Protein AF-A0A0M3JDK2-F1 (afdb_monomer_lite)

Structure (mmCIF, N/CA/C/O backbone):
data_AF-A0A0M3JDK2-F1
#
_entry.id   AF-A0A0M3JDK2-F1
#
loop_
_atom_site.group_PDB
_atom_site.id
_atom_site.type_symbol
_atom_site.label_atom_id
_atom_site.label_alt_id
_atom_site.label_comp_id
_atom_site.label_asym_id
_atom_site.label_entity_id
_atom_site.label_seq_id
_atom_site.pdbx_PDB_ins_code
_atom_site.Cartn_x
_atom_site.Cartn_y
_atom_site.Cartn_z
_atom_site.occupancy
_atom_site.B_iso_or_equiv
_atom_site.auth_seq_id
_atom_site.auth_comp_id
_atom_site.auth_asym_id
_atom_site.auth_atom_id
_atom_site.pdbx_PDB_model_num
ATOM 1 N N . MET A 1 1 ? -8.782 1.927 -25.951 1.00 62.31 1 MET A N 1
ATOM 2 C CA . MET A 1 1 ? -8.196 1.892 -24.592 1.00 62.31 1 MET A CA 1
ATOM 3 C C . MET A 1 1 ? -7.075 0.856 -24.469 1.00 62.31 1 MET A C 1
ATOM 5 O O . MET A 1 1 ? -5.976 1.186 -24.881 1.00 62.31 1 MET A O 1
ATOM 9 N N . GLY A 1 2 ? -7.287 -0.390 -24.010 1.00 81.94 2 GLY A N 1
ATOM 10 C CA . GLY A 1 2 ? -6.164 -1.322 -23.738 1.00 81.94 2 GLY A CA 1
ATOM 11 C C . GLY A 1 2 ? -5.292 -1.683 -24.954 1.00 81.94 2 GLY A C 1
ATOM 12 O O . GLY A 1 2 ? -4.069 -1.648 -24.882 1.00 81.94 2 GLY A O 1
ATOM 13 N N . ARG A 1 3 ? -5.914 -1.943 -26.111 1.00 84.06 3 ARG A N 1
ATOM 14 C CA . ARG A 1 3 ? -5.200 -2.282 -27.357 1.00 84.06 3 ARG A CA 1
ATOM 15 C C . ARG A 1 3 ? -4.330 -1.137 -27.889 1.00 84.06 3 ARG A C 1
ATOM 17 O O . ARG A 1 3 ? -3.240 -1.385 -28.388 1.00 84.06 3 ARG A O 1
ATOM 24 N N . GLU A 1 4 ? -4.791 0.106 -27.767 1.00 86.00 4 GLU A N 1
ATOM 25 C CA . GLU A 1 4 ? -4.030 1.290 -28.198 1.00 86.00 4 GLU A CA 1
ATOM 26 C C . GLU A 1 4 ? -2.802 1.515 -27.318 1.00 86.00 4 GLU A C 1
ATOM 28 O O . GLU A 1 4 ? -1.743 1.877 -27.819 1.00 86.00 4 GLU A O 1
ATOM 33 N N . TRP A 1 5 ? -2.909 1.237 -26.018 1.00 85.25 5 TRP A N 1
ATOM 34 C CA . TRP A 1 5 ? -1.771 1.322 -25.106 1.00 85.25 5 TRP A CA 1
ATOM 35 C C . TRP A 1 5 ? -0.696 0.292 -25.458 1.00 85.25 5 TRP A C 1
ATOM 37 O O . TRP A 1 5 ? 0.484 0.628 -25.449 1.00 85.25 5 TRP A O 1
ATOM 47 N N . CYS A 1 6 ? -1.099 -0.925 -25.841 1.00 84.88 6 CYS A N 1
ATOM 48 C CA . CYS A 1 6 ? -0.169 -1.947 -26.322 1.00 84.88 6 CYS A CA 1
ATOM 49 C C . CYS A 1 6 ? 0.518 -1.541 -27.632 1.00 84.88 6 CYS A C 1
ATOM 51 O O . CYS A 1 6 ? 1.719 -1.729 -27.762 1.00 84.88 6 CYS A O 1
ATOM 53 N N . ILE A 1 7 ? -0.216 -0.966 -28.591 1.00 90.75 7 ILE A N 1
ATOM 54 C CA . ILE A 1 7 ? 0.350 -0.534 -29.883 1.00 90.75 7 ILE A CA 1
ATOM 55 C C . ILE A 1 7 ? 1.351 0.620 -29.703 1.00 90.75 7 ILE A C 1
ATOM 57 O O . ILE A 1 7 ? 2.279 0.770 -30.495 1.00 90.75 7 ILE A O 1
ATOM 61 N N . HIS A 1 8 ? 1.182 1.434 -28.661 1.00 87.69 8 HIS A N 1
ATOM 62 C CA . HIS A 1 8 ? 2.013 2.607 -28.403 1.00 87.69 8 HIS A CA 1
ATOM 63 C C . HIS A 1 8 ? 2.973 2.449 -27.211 1.00 87.69 8 HIS A C 1
ATOM 65 O O . HIS A 1 8 ? 3.501 3.458 -26.740 1.00 87.69 8 HIS A O 1
ATOM 71 N N . SER A 1 9 ? 3.244 1.223 -26.742 1.00 85.50 9 SER A N 1
ATOM 72 C CA . SER A 1 9 ? 4.138 0.951 -25.598 1.00 85.50 9 SER A CA 1
ATOM 73 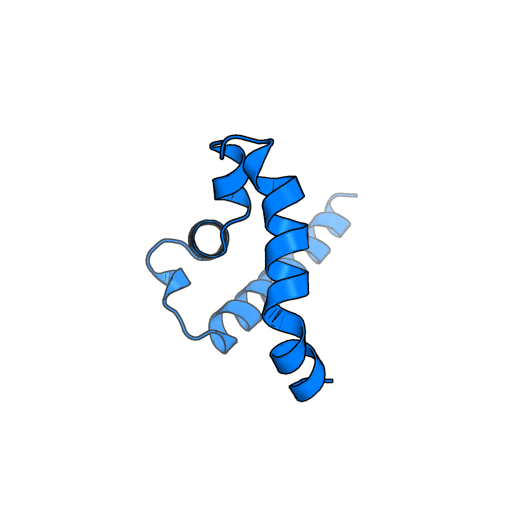C C . SER A 1 9 ? 5.491 1.656 -25.722 1.00 85.50 9 SER A C 1
ATOM 75 O O . SER A 1 9 ? 5.957 2.303 -24.782 1.00 85.50 9 SER A O 1
ATOM 77 N N . ASP A 1 10 ? 6.073 1.621 -26.919 1.00 86.19 10 ASP A N 1
ATOM 78 C CA . ASP A 1 10 ? 7.399 2.173 -27.204 1.00 86.19 10 ASP A CA 1
ATOM 79 C C . ASP A 1 10 ? 7.434 3.698 -27.067 1.00 86.19 10 ASP A C 1
ATOM 81 O O . ASP A 1 10 ? 8.449 4.281 -26.679 1.00 86.19 10 ASP A O 1
ATOM 85 N N . ARG A 1 11 ? 6.312 4.369 -27.359 1.00 85.38 11 ARG A N 1
ATOM 86 C CA . ARG A 1 11 ? 6.186 5.820 -27.189 1.00 85.38 11 ARG A CA 1
ATOM 87 C C . ARG A 1 11 ? 6.253 6.192 -25.711 1.00 85.38 11 ARG A C 1
ATOM 89 O O . ARG A 1 11 ? 6.924 7.165 -25.371 1.00 85.38 11 ARG A O 1
ATOM 96 N N . PHE A 1 12 ? 5.585 5.426 -24.849 1.00 82.00 12 PHE A N 1
ATOM 97 C CA . PHE A 1 12 ? 5.622 5.651 -23.405 1.00 82.00 12 PHE A CA 1
ATOM 98 C C . PHE A 1 12 ? 7.025 5.410 -22.849 1.00 82.00 12 PHE A C 1
ATOM 100 O O . PHE A 1 12 ? 7.535 6.261 -22.128 1.00 82.00 12 PHE A O 1
ATOM 107 N N . GLN A 1 13 ? 7.689 4.330 -23.273 1.00 80.56 13 GLN A N 1
ATOM 108 C CA . GLN A 1 13 ? 9.054 4.019 -22.844 1.00 80.56 13 GLN A CA 1
ATOM 109 C C . GLN A 1 13 ? 10.064 5.105 -23.246 1.00 80.56 13 GLN A C 1
ATOM 111 O O . GLN A 1 13 ? 10.925 5.474 -22.449 1.00 80.56 13 GLN A O 1
ATOM 116 N N . ARG A 1 14 ? 9.973 5.651 -24.467 1.00 77.94 14 ARG A N 1
ATOM 117 C CA . ARG A 1 14 ? 10.864 6.740 -24.908 1.00 77.94 14 ARG A CA 1
ATOM 118 C C . ARG A 1 14 ? 10.625 8.032 -24.132 1.00 77.94 14 ARG A C 1
ATOM 120 O O . ARG A 1 14 ? 11.588 8.703 -23.776 1.00 77.94 14 ARG A O 1
ATOM 127 N N . ALA A 1 15 ? 9.367 8.369 -23.850 1.00 72.94 15 ALA A N 1
ATOM 128 C CA . ALA A 1 15 ? 9.032 9.555 -23.066 1.00 72.94 15 ALA A CA 1
ATOM 129 C C . ALA A 1 15 ? 9.579 9.464 -21.630 1.00 72.94 15 ALA A C 1
ATOM 131 O O . ALA A 1 15 ? 10.149 10.432 -21.131 1.00 72.94 15 ALA A O 1
ATOM 132 N N . THR A 1 16 ? 9.477 8.294 -20.992 1.00 68.62 16 THR A N 1
ATOM 133 C CA . THR A 1 16 ? 10.010 8.078 -19.639 1.00 68.62 16 THR A CA 1
ATOM 134 C C . THR A 1 16 ? 11.530 7.981 -19.618 1.00 68.62 16 THR A C 1
ATOM 136 O O . THR A 1 16 ? 12.145 8.508 -18.699 1.00 68.62 16 THR A O 1
ATOM 139 N N . ALA A 1 17 ? 12.160 7.382 -20.636 1.00 63.72 17 ALA 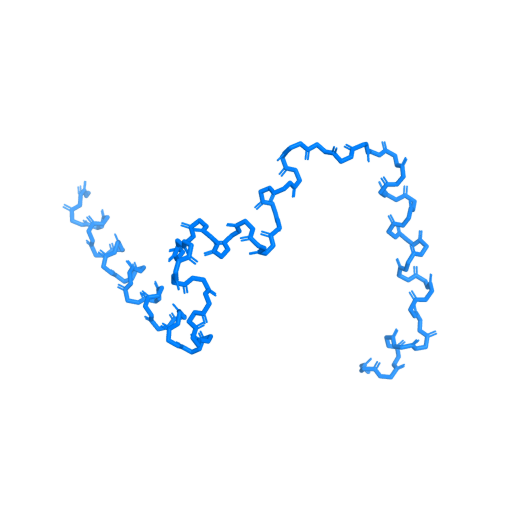A N 1
ATOM 140 C CA . ALA A 1 17 ? 13.618 7.284 -20.722 1.00 63.72 17 ALA A CA 1
ATOM 141 C C . ALA A 1 17 ? 14.290 8.665 -20.785 1.00 63.72 17 ALA A C 1
ATOM 143 O O . ALA A 1 17 ? 15.307 8.874 -20.130 1.00 63.72 17 ALA A O 1
ATOM 144 N N . ILE A 1 18 ? 13.698 9.624 -21.506 1.00 64.56 18 ILE A N 1
ATOM 145 C CA . ILE A 1 18 ? 14.210 11.003 -21.581 1.00 64.56 18 ILE A CA 1
ATOM 146 C C . ILE A 1 18 ? 14.174 11.691 -20.204 1.00 64.56 18 ILE A C 1
ATOM 148 O O . ILE A 1 18 ? 15.090 12.440 -19.878 1.00 64.56 18 ILE A O 1
ATOM 152 N N . GLN A 1 19 ? 13.156 11.420 -19.377 1.00 61.09 19 GLN A N 1
ATOM 153 C CA . GLN A 1 19 ? 13.052 11.976 -18.020 1.00 61.09 19 GLN A CA 1
ATOM 154 C C . GLN A 1 19 ? 13.896 11.222 -16.980 1.00 61.09 19 GLN A C 1
ATOM 156 O O . GLN A 1 19 ? 14.480 11.853 -16.106 1.00 61.09 19 GLN A O 1
ATOM 161 N N . GLN A 1 20 ? 13.976 9.891 -17.056 1.00 57.41 20 GLN A N 1
ATOM 162 C CA . GLN A 1 20 ? 14.637 9.058 -16.043 1.00 57.41 20 GLN A CA 1
ATOM 163 C C . GLN A 1 20 ? 16.162 9.010 -16.188 1.00 57.41 20 GLN A C 1
ATOM 165 O O . GLN A 1 20 ? 16.856 8.969 -15.179 1.00 57.41 20 GLN A O 1
ATOM 170 N N . TYR A 1 21 ? 16.715 9.064 -17.407 1.00 54.16 21 TYR A N 1
ATOM 171 C CA . TYR A 1 21 ? 18.176 9.049 -17.595 1.00 54.16 21 TYR A CA 1
ATOM 172 C C . TYR A 1 21 ? 18.878 10.340 -17.140 1.00 54.16 21 TYR A C 1
ATOM 174 O O . TYR A 1 21 ? 20.103 10.364 -17.048 1.00 54.16 21 TYR A O 1
ATOM 182 N N . ALA A 1 22 ? 18.128 11.402 -16.830 1.00 59.78 22 ALA A N 1
ATOM 183 C CA . ALA A 1 22 ? 18.672 12.662 -16.326 1.00 59.78 22 ALA A CA 1
ATOM 184 C C . ALA A 1 22 ? 18.849 12.692 -14.795 1.00 59.78 22 ALA A C 1
ATOM 186 O O . ALA A 1 22 ? 19.385 13.662 -14.263 1.00 59.78 22 ALA A O 1
ATOM 187 N N . SER A 1 23 ? 18.386 11.677 -14.059 1.00 60.97 23 SER A N 1
ATOM 188 C CA . SER A 1 23 ? 18.378 11.689 -12.591 1.00 60.97 23 SER A CA 1
ATOM 189 C C . SER A 1 23 ? 18.815 10.333 -12.039 1.00 60.97 23 SER A C 1
ATOM 191 O O . SER A 1 23 ? 18.227 9.305 -12.359 1.00 60.97 23 SER A O 1
ATOM 193 N N . SER A 1 24 ? 19.863 10.306 -11.211 1.00 66.38 24 SER A N 1
ATOM 194 C CA . SER A 1 24 ? 20.266 9.079 -10.520 1.00 66.38 24 SER A CA 1
ATOM 195 C C . SER A 1 24 ? 19.232 8.720 -9.459 1.00 66.38 24 SER A C 1
ATOM 197 O O . SER A 1 24 ? 18.882 9.580 -8.653 1.00 66.38 24 SER A O 1
ATOM 199 N N . VAL A 1 25 ? 18.806 7.456 -9.425 1.00 66.25 25 VAL A N 1
ATOM 200 C CA . VAL A 1 25 ? 17.895 6.928 -8.400 1.00 66.25 25 VAL A CA 1
ATOM 201 C C . VAL A 1 25 ? 18.501 7.161 -7.012 1.00 66.25 25 VAL A C 1
ATOM 203 O O . VAL A 1 25 ? 19.593 6.688 -6.699 1.00 66.25 25 VAL A O 1
ATOM 206 N N . THR A 1 26 ? 17.796 7.924 -6.192 1.00 71.06 26 THR A N 1
ATOM 207 C CA . THR A 1 26 ? 18.133 8.282 -4.817 1.00 71.06 26 THR A CA 1
ATOM 208 C C . THR A 1 26 ? 17.396 7.384 -3.824 1.00 71.06 26 THR A C 1
ATOM 210 O O . THR A 1 26 ? 16.404 6.733 -4.144 1.00 71.06 26 THR A O 1
ATOM 213 N N . ASN A 1 27 ? 17.815 7.396 -2.556 1.00 65.38 27 ASN A N 1
ATOM 214 C CA . ASN A 1 27 ? 17.067 6.721 -1.488 1.00 65.38 27 ASN A CA 1
ATOM 215 C C . ASN A 1 27 ? 15.638 7.271 -1.305 1.00 65.38 27 ASN A C 1
ATOM 217 O O . ASN A 1 27 ? 14.787 6.556 -0.780 1.00 65.38 27 ASN A O 1
ATOM 221 N N . ALA A 1 28 ? 15.354 8.503 -1.747 1.00 68.38 28 ALA A N 1
ATOM 222 C CA . ALA A 1 28 ? 13.998 9.051 -1.745 1.00 68.38 28 ALA A CA 1
ATOM 223 C C . ALA A 1 28 ? 13.089 8.338 -2.761 1.00 68.38 28 ALA A C 1
ATOM 225 O O . ALA A 1 28 ? 11.894 8.202 -2.517 1.00 68.38 28 ALA A O 1
ATOM 226 N N . ASP A 1 29 ? 13.645 7.791 -3.844 1.00 68.50 29 ASP A N 1
ATOM 227 C CA . ASP A 1 29 ? 12.872 7.044 -4.840 1.00 68.50 29 ASP A CA 1
ATOM 228 C C . ASP A 1 29 ? 12.384 5.691 -4.294 1.00 68.50 29 ASP A C 1
ATOM 230 O O . ASP A 1 29 ? 11.310 5.216 -4.665 1.00 68.50 29 ASP A O 1
ATOM 234 N N . ASN A 1 30 ? 13.102 5.103 -3.326 1.00 74.06 30 ASN A N 1
ATOM 235 C CA . ASN A 1 30 ? 12.664 3.876 -2.650 1.00 74.06 30 ASN A CA 1
ATOM 236 C C . ASN A 1 30 ? 11.388 4.078 -1.821 1.00 74.06 30 ASN A C 1
ATOM 238 O O . ASN A 1 30 ? 10.607 3.133 -1.682 1.00 74.06 30 ASN A O 1
ATOM 242 N N . PHE A 1 31 ? 11.139 5.291 -1.312 1.00 80.62 31 PHE A N 1
ATOM 243 C CA . PHE A 1 31 ? 9.910 5.623 -0.582 1.00 80.62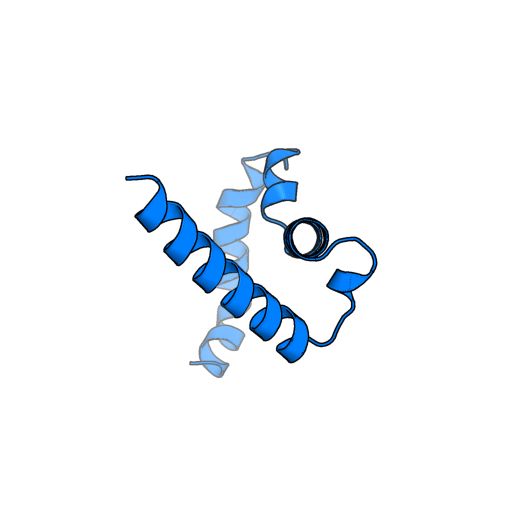 31 PHE A CA 1
ATOM 244 C C . PHE A 1 31 ? 8.660 5.479 -1.463 1.00 80.62 31 PHE A C 1
ATOM 246 O O . PHE A 1 31 ? 7.594 5.111 -0.974 1.00 80.62 31 PHE A O 1
ATOM 253 N N . LEU A 1 32 ? 8.797 5.711 -2.773 1.00 83.38 32 LEU A N 1
ATOM 254 C CA . LEU A 1 32 ? 7.707 5.599 -3.745 1.00 83.38 32 LEU A CA 1
ATOM 255 C C . LEU A 1 32 ? 7.460 4.156 -4.208 1.00 83.38 32 LEU A C 1
ATOM 257 O O . LEU A 1 32 ? 6.501 3.893 -4.936 1.00 83.38 32 LEU A O 1
ATOM 261 N N . SER A 1 33 ? 8.303 3.207 -3.797 1.00 89.50 33 SER A N 1
ATOM 262 C CA . SER A 1 33 ? 8.132 1.809 -4.176 1.00 89.50 33 SER A CA 1
ATOM 263 C C . SER A 1 33 ? 6.938 1.176 -3.458 1.00 89.50 33 SER A C 1
ATOM 265 O O . SER A 1 33 ? 6.710 1.367 -2.260 1.00 89.50 33 SER A O 1
ATOM 267 N N . THR A 1 34 ? 6.184 0.347 -4.184 1.00 91.50 34 THR A N 1
ATOM 268 C CA . THR A 1 34 ? 5.085 -0.427 -3.593 1.00 91.50 34 THR A CA 1
ATOM 269 C C . THR A 1 34 ? 5.590 -1.353 -2.490 1.00 91.50 34 THR A C 1
ATOM 271 O O . THR A 1 34 ? 4.923 -1.502 -1.472 1.00 91.50 34 THR A O 1
ATOM 274 N N . GLU A 1 35 ? 6.776 -1.947 -2.644 1.00 91.38 35 GLU A N 1
ATOM 275 C CA . GLU A 1 35 ? 7.352 -2.806 -1.609 1.00 91.38 35 GLU A CA 1
ATOM 276 C C . GLU A 1 35 ? 7.573 -2.046 -0.296 1.00 91.38 35 GLU A C 1
ATOM 278 O O . GLU A 1 35 ? 7.151 -2.521 0.764 1.00 91.38 35 GLU A O 1
ATOM 283 N N . PHE A 1 36 ? 8.170 -0.851 -0.366 1.00 91.44 36 PHE A N 1
ATOM 284 C CA . PHE A 1 36 ? 8.339 0.003 0.802 1.00 91.44 36 PHE A CA 1
ATOM 285 C C . PHE A 1 36 ? 6.986 0.354 1.422 1.00 91.44 36 PHE A C 1
ATOM 287 O O . PHE A 1 36 ? 6.790 0.113 2.612 1.00 91.44 36 PHE A O 1
ATOM 294 N N . ALA A 1 37 ? 6.031 0.845 0.625 1.00 92.62 37 ALA A N 1
ATOM 295 C CA . ALA A 1 37 ? 4.713 1.244 1.117 1.00 92.62 37 ALA A CA 1
ATOM 296 C C . ALA A 1 37 ? 3.979 0.089 1.819 1.00 92.62 37 ALA A C 1
ATOM 298 O O . ALA A 1 37 ? 3.387 0.272 2.883 1.00 92.62 37 ALA A O 1
ATOM 299 N N . LEU A 1 38 ? 4.054 -1.128 1.272 1.00 94.94 38 LEU A N 1
ATOM 300 C CA . LEU A 1 38 ? 3.420 -2.299 1.873 1.00 94.94 38 LEU A CA 1
ATOM 301 C C . LEU A 1 38 ? 4.077 -2.716 3.187 1.00 94.94 38 LEU A C 1
ATOM 303 O O . LEU A 1 38 ? 3.369 -3.045 4.141 1.00 94.94 38 LEU A O 1
ATOM 307 N N . ARG A 1 39 ? 5.411 -2.694 3.259 1.00 94.38 39 ARG A N 1
ATOM 308 C CA . ARG A 1 39 ? 6.130 -2.984 4.506 1.00 94.38 39 ARG A CA 1
ATOM 309 C C . ARG A 1 39 ? 5.903 -1.896 5.552 1.00 94.38 39 ARG A C 1
ATOM 311 O O . ARG A 1 39 ? 5.759 -2.229 6.722 1.00 94.38 39 ARG A O 1
ATOM 318 N N . PHE A 1 40 ? 5.838 -0.633 5.143 1.00 93.62 40 PHE A N 1
ATOM 319 C CA . PHE A 1 40 ? 5.585 0.499 6.029 1.00 93.62 40 PHE A CA 1
ATOM 320 C C . PHE A 1 40 ? 4.181 0.434 6.644 1.00 93.62 40 PHE A C 1
ATOM 322 O O . PHE A 1 40 ? 4.040 0.519 7.859 1.00 93.62 40 PHE A O 1
ATOM 329 N N . LEU A 1 41 ? 3.148 0.218 5.823 1.00 94.69 41 LEU A N 1
ATOM 330 C CA . LEU A 1 41 ? 1.755 0.223 6.280 1.00 94.69 41 LEU A CA 1
ATOM 331 C C . LEU A 1 41 ? 1.356 -1.047 7.042 1.00 94.69 41 LEU A C 1
ATOM 333 O O . LEU A 1 41 ? 0.552 -0.979 7.968 1.00 94.69 41 LEU A O 1
ATOM 337 N N . PHE A 1 42 ? 1.878 -2.213 6.648 1.00 95.62 42 PHE A N 1
ATOM 338 C CA . PHE A 1 42 ? 1.401 -3.504 7.163 1.00 95.62 42 PHE A CA 1
ATOM 339 C C . PHE A 1 42 ? 2.474 -4.324 7.894 1.00 95.62 42 PHE A C 1
ATOM 341 O O . PHE A 1 42 ? 2.173 -5.387 8.443 1.00 95.62 42 PHE A O 1
ATOM 348 N N . GLY A 1 43 ? 3.724 -3.863 7.917 1.00 94.69 43 GLY A N 1
ATOM 349 C CA . GLY A 1 43 ? 4.849 -4.599 8.488 1.00 94.69 43 GLY A CA 1
ATOM 350 C C . GLY A 1 43 ? 5.254 -5.830 7.669 1.00 94.69 43 GLY A C 1
ATOM 351 O O . GLY A 1 43 ? 4.580 -6.244 6.725 1.00 94.69 43 GLY A O 1
ATOM 352 N N . ALA A 1 44 ? 6.357 -6.467 8.072 1.00 91.75 44 ALA A N 1
ATOM 353 C CA . ALA A 1 44 ? 6.961 -7.590 7.342 1.00 91.75 44 ALA A CA 1
ATOM 354 C C . ALA A 1 44 ? 6.046 -8.823 7.193 1.00 91.75 44 ALA A C 1
ATOM 356 O O . ALA A 1 44 ? 6.167 -9.565 6.226 1.00 91.75 44 ALA A O 1
ATOM 357 N N . LYS A 1 45 ? 5.135 -9.058 8.147 1.00 88.62 45 LYS A N 1
ATOM 358 C CA . LYS A 1 45 ? 4.183 -10.184 8.094 1.00 88.62 45 LYS A CA 1
ATOM 359 C C . LYS A 1 45 ? 2.844 -9.791 7.473 1.00 88.62 45 LYS A C 1
ATOM 361 O O . LYS A 1 45 ? 2.216 -10.607 6.808 1.00 88.62 45 LYS A O 1
ATOM 366 N N . GLY A 1 46 ? 2.396 -8.555 7.691 1.00 90.25 46 GLY A N 1
ATOM 367 C CA . GLY A 1 46 ? 1.102 -8.094 7.197 1.00 90.25 46 GLY A CA 1
ATOM 368 C C . GLY A 1 46 ? 1.117 -7.727 5.716 1.00 90.25 46 GLY A C 1
ATOM 369 O O . GLY A 1 46 ? 0.067 -7.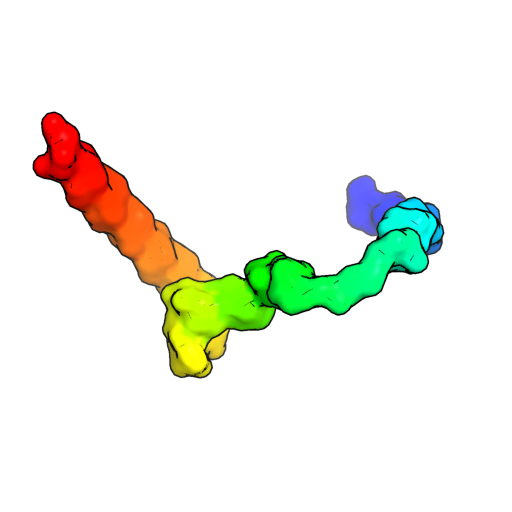787 5.085 1.00 90.25 46 GLY A O 1
ATOM 370 N N . CYS A 1 47 ? 2.278 -7.408 5.130 1.00 92.62 47 CYS A N 1
ATOM 371 C CA . CYS A 1 47 ? 2.377 -7.078 3.706 1.00 92.62 47 CYS A CA 1
ATOM 372 C C . CYS A 1 47 ? 2.022 -8.254 2.778 1.00 92.62 47 CYS A C 1
ATOM 374 O O . CYS A 1 47 ? 1.557 -8.020 1.666 1.00 92.62 47 CYS A O 1
ATOM 376 N N . ALA A 1 48 ? 2.197 -9.496 3.246 1.00 92.44 48 ALA A N 1
ATOM 377 C CA . ALA A 1 48 ? 1.864 -10.722 2.516 1.00 92.44 48 ALA A CA 1
ATOM 378 C C . ALA A 1 48 ? 0.401 -11.172 2.693 1.00 92.44 48 ALA A C 1
ATOM 380 O O . ALA A 1 48 ? -0.011 -12.171 2.105 1.00 92.44 48 ALA A O 1
ATOM 381 N N . ALA A 1 49 ? -0.387 -10.470 3.512 1.00 93.44 49 ALA A N 1
ATOM 382 C CA . ALA A 1 49 ? -1.796 -10.788 3.690 1.00 93.44 49 ALA A CA 1
ATOM 383 C C . ALA A 1 49 ? -2.600 -10.499 2.413 1.00 93.44 49 ALA A C 1
ATOM 385 O O . ALA A 1 49 ? -2.217 -9.665 1.583 1.00 93.44 49 ALA A O 1
ATOM 386 N N . ASP A 1 50 ? -3.754 -11.156 2.291 1.00 96.38 50 ASP A N 1
ATOM 387 C CA . ASP A 1 50 ? -4.671 -10.938 1.178 1.00 96.38 50 ASP A CA 1
ATOM 388 C C . ASP A 1 50 ? -4.990 -9.445 0.987 1.00 96.38 50 ASP A C 1
ATOM 390 O O . ASP A 1 50 ? -5.175 -8.682 1.943 1.00 96.38 50 ASP A O 1
ATOM 394 N N . THR A 1 51 ? -5.037 -9.024 -0.276 1.00 94.81 51 THR A N 1
ATOM 395 C CA . THR A 1 51 ? -5.223 -7.624 -0.664 1.00 94.81 51 THR A CA 1
ATOM 396 C C . THR A 1 51 ? -6.523 -7.048 -0.106 1.00 94.81 51 THR A C 1
ATOM 398 O O . THR A 1 51 ? -6.515 -5.928 0.407 1.00 94.81 51 THR A O 1
ATOM 401 N N . LYS A 1 52 ? -7.624 -7.810 -0.125 1.00 97.19 52 LYS A N 1
ATOM 402 C CA . LYS A 1 52 ? -8.914 -7.360 0.414 1.00 97.19 52 LYS A CA 1
ATOM 403 C C . LYS A 1 52 ? -8.811 -7.119 1.918 1.00 97.19 52 LYS A C 1
ATOM 405 O O . LYS A 1 52 ? -9.251 -6.076 2.394 1.00 97.19 52 LYS A O 1
ATOM 410 N N . ILE A 1 53 ? -8.175 -8.037 2.648 1.00 96.00 53 ILE A N 1
ATOM 411 C CA . ILE A 1 53 ? -7.975 -7.913 4.101 1.00 96.00 53 ILE A CA 1
ATOM 412 C C . ILE A 1 53 ? -7.124 -6.681 4.433 1.00 96.00 53 ILE A C 1
ATOM 414 O O . ILE A 1 53 ? -7.463 -5.927 5.346 1.00 96.00 53 ILE A O 1
ATOM 418 N N . ARG A 1 54 ? -6.032 -6.448 3.692 1.00 96.25 54 ARG A N 1
ATOM 419 C CA . ARG A 1 54 ? -5.161 -5.278 3.892 1.00 96.25 54 ARG A CA 1
ATOM 420 C C . ARG A 1 54 ? -5.921 -3.965 3.723 1.00 96.25 54 ARG A C 1
ATOM 422 O O . ARG A 1 54 ? -5.850 -3.112 4.604 1.00 96.25 54 ARG A O 1
ATOM 429 N N . TYR A 1 55 ? -6.691 -3.821 2.645 1.00 96.94 55 TYR A N 1
ATOM 430 C CA . TYR A 1 55 ? -7.459 -2.596 2.408 1.00 96.94 55 TYR A CA 1
ATOM 431 C C . TYR A 1 55 ? -8.608 -2.400 3.401 1.00 96.94 55 TYR A C 1
ATOM 433 O O . TYR A 1 55 ? -8.831 -1.274 3.833 1.00 96.94 55 TYR A O 1
ATOM 441 N N . GLN A 1 56 ? -9.283 -3.470 3.834 1.00 97.19 56 GLN A N 1
ATOM 442 C CA . GLN A 1 56 ? -10.303 -3.382 4.887 1.00 97.19 56 GLN A CA 1
ATOM 443 C C . GLN A 1 56 ? -9.723 -2.862 6.208 1.00 97.19 56 GLN A C 1
ATOM 445 O O . GLN A 1 56 ? -10.309 -1.986 6.838 1.00 97.19 56 GLN A O 1
ATOM 450 N N . LYS A 1 57 ? -8.549 -3.366 6.614 1.00 95.88 57 LYS A N 1
ATOM 451 C CA . LYS A 1 57 ? -7.862 -2.890 7.823 1.00 95.88 57 LYS A CA 1
ATOM 452 C C . LYS A 1 57 ? -7.403 -1.441 7.698 1.00 95.88 57 LYS A C 1
ATOM 454 O O . LYS A 1 57 ? -7.514 -0.692 8.662 1.00 95.88 57 LYS A O 1
ATOM 459 N N . LEU A 1 58 ? -6.890 -1.057 6.528 1.00 96.50 58 LEU A N 1
ATOM 460 C CA . LEU A 1 58 ? -6.447 0.312 6.285 1.00 96.50 58 LEU A CA 1
ATOM 461 C C . LEU A 1 58 ? -7.621 1.298 6.340 1.00 96.50 58 LEU A C 1
ATOM 463 O O . LEU A 1 58 ? -7.486 2.338 6.970 1.00 96.50 58 LEU A O 1
ATOM 467 N N . ALA A 1 59 ? -8.767 0.951 5.745 1.00 96.81 59 ALA A N 1
ATOM 468 C CA . ALA A 1 59 ? -9.977 1.770 5.805 1.00 96.81 59 ALA A CA 1
ATOM 469 C C . ALA A 1 59 ? -10.430 1.998 7.256 1.00 96.81 59 ALA A C 1
ATOM 471 O O . ALA A 1 59 ? -10.534 3.140 7.687 1.00 96.81 59 ALA A O 1
ATOM 472 N N . ALA A 1 60 ? -10.557 0.923 8.042 1.00 96.75 60 ALA A N 1
ATOM 473 C CA . ALA A 1 60 ? -10.935 1.029 9.452 1.00 96.75 60 ALA A CA 1
ATOM 474 C C . ALA A 1 60 ? -9.947 1.877 10.277 1.00 96.75 60 ALA A C 1
ATOM 476 O O . ALA A 1 60 ? -10.350 2.610 11.175 1.00 96.75 60 ALA A O 1
ATOM 477 N N . LEU A 1 61 ? -8.645 1.794 9.982 1.00 96.12 61 LEU A N 1
ATOM 478 C CA . LEU A 1 61 ? -7.631 2.612 10.648 1.00 96.12 61 LEU A CA 1
ATOM 479 C C . LEU A 1 61 ? -7.768 4.099 10.290 1.00 96.12 61 LEU A C 1
ATOM 481 O O . LEU A 1 61 ? -7.637 4.944 11.171 1.00 96.12 61 LEU A O 1
ATOM 485 N N . VAL A 1 62 ? -8.045 4.419 9.025 1.00 95.69 62 VAL A N 1
ATOM 486 C CA . VAL A 1 62 ? -8.289 5.800 8.584 1.00 95.69 62 VAL A CA 1
ATOM 487 C C . VAL A 1 62 ? -9.528 6.378 9.263 1.00 95.69 62 VAL A C 1
ATOM 489 O O . VAL A 1 6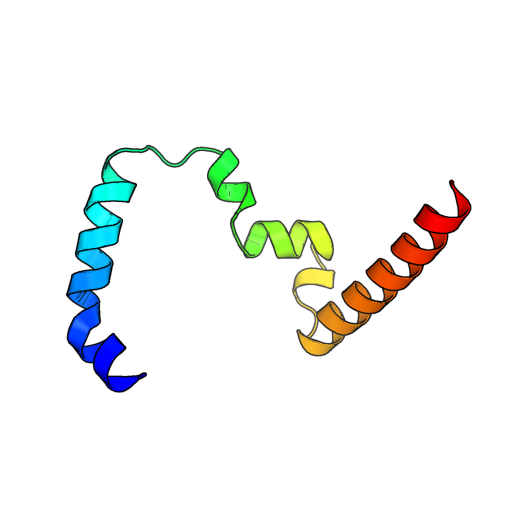2 ? -9.456 7.505 9.747 1.00 95.69 62 VAL A O 1
ATOM 492 N N . ASP A 1 63 ? -10.610 5.606 9.373 1.00 96.12 63 ASP A N 1
ATOM 493 C CA . ASP A 1 63 ? -11.840 6.044 10.045 1.00 96.12 63 ASP A CA 1
ATOM 494 C C . ASP A 1 63 ? -11.571 6.395 11.516 1.00 96.12 63 ASP A C 1
ATOM 496 O O . ASP A 1 63 ? -11.879 7.498 11.968 1.00 96.12 63 ASP A O 1
ATOM 500 N N . VAL A 1 64 ? -10.879 5.51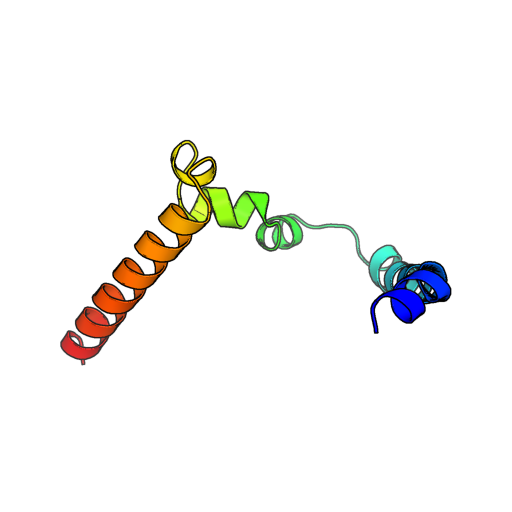1 12.245 1.00 96.50 64 VAL A N 1
ATOM 501 C CA . VAL A 1 64 ? -10.502 5.754 13.648 1.00 96.50 64 VAL A CA 1
ATOM 502 C C . VAL A 1 64 ? -9.589 6.976 13.784 1.00 96.50 64 VAL A C 1
ATOM 504 O O . VAL A 1 64 ? -9.752 7.772 14.708 1.00 96.50 64 VAL A O 1
ATOM 507 N N . LEU A 1 65 ? -8.616 7.152 12.886 1.00 95.50 65 LEU A N 1
ATOM 508 C CA . LEU A 1 65 ? -7.732 8.320 12.914 1.00 95.50 65 LEU A CA 1
ATOM 509 C C . LEU A 1 65 ? -8.491 9.619 12.632 1.00 95.50 65 LEU A C 1
ATOM 511 O O . LEU A 1 65 ? -8.218 10.623 13.286 1.00 95.50 65 LEU A O 1
ATOM 515 N N . ALA A 1 66 ? -9.443 9.601 11.699 1.00 94.06 66 ALA A N 1
ATOM 516 C CA . ALA A 1 66 ? -10.277 10.753 11.383 1.00 94.06 66 ALA A CA 1
ATOM 517 C C . ALA A 1 66 ? -11.140 11.161 12.585 1.00 94.06 66 ALA A C 1
ATOM 519 O O . ALA A 1 66 ? -11.153 12.337 12.954 1.00 94.06 66 ALA A O 1
ATOM 520 N N . GLU A 1 67 ? -11.779 10.195 13.251 1.00 95.25 67 GLU A N 1
ATOM 521 C CA . GLU A 1 67 ? -12.529 10.436 14.490 1.00 95.25 67 GLU A CA 1
ATOM 522 C C . GLU A 1 67 ? -11.635 11.042 15.580 1.00 95.25 67 GLU A C 1
ATOM 524 O O . GLU A 1 67 ? -11.994 12.029 16.221 1.00 95.25 67 GLU A O 1
ATOM 529 N N . LYS A 1 68 ? -10.432 10.490 15.786 1.00 93.31 68 LYS A N 1
ATOM 530 C CA . LYS A 1 68 ? -9.498 10.992 16.805 1.00 93.31 68 LYS A CA 1
ATOM 531 C C . LYS A 1 68 ? -8.945 12.376 16.485 1.00 93.31 68 LYS A C 1
ATOM 533 O O . LYS A 1 68 ? -8.770 13.167 17.406 1.00 93.31 68 LYS A O 1
ATOM 538 N N . ALA A 1 69 ? -8.692 12.679 15.216 1.00 91.00 69 ALA A N 1
ATOM 539 C CA . ALA A 1 69 ? -8.234 13.998 14.799 1.00 91.00 69 ALA A CA 1
ATOM 540 C C . ALA A 1 69 ? -9.298 15.072 15.075 1.00 91.00 69 ALA A C 1
ATOM 542 O O . ALA A 1 69 ? -8.963 16.142 15.579 1.00 91.00 69 ALA A O 1
ATOM 543 N N . GLN A 1 70 ? -10.576 14.766 14.828 1.00 84.44 70 GLN A N 1
ATOM 544 C CA . GLN A 1 70 ? -11.691 15.669 15.139 1.00 84.44 70 GLN A CA 1
ATOM 545 C C . GLN A 1 70 ? -11.875 15.888 16.646 1.00 84.44 70 GLN A C 1
ATOM 547 O O . GLN A 1 70 ? -12.227 16.983 17.058 1.00 84.44 70 GLN A O 1
ATOM 552 N N . LEU A 1 71 ? -11.591 14.879 17.473 1.00 62.69 71 LEU A N 1
ATOM 553 C CA . LEU A 1 71 ? -11.630 14.992 18.939 1.00 62.69 71 LEU A CA 1
ATOM 554 C C . LEU A 1 71 ? -10.452 15.781 19.539 1.00 62.69 71 LEU A C 1
ATOM 556 O O . LEU A 1 71 ? -10.454 16.052 20.737 1.00 62.69 71 LEU A O 1
ATOM 560 N N . SER A 1 72 ? -9.427 16.089 18.740 1.00 57.78 72 SER A N 1
ATOM 561 C CA . SER A 1 72 ? -8.242 16.848 19.168 1.00 57.78 72 SER A CA 1
ATOM 562 C C . SER A 1 72 ? -8.282 18.336 18.793 1.00 57.78 72 SER A C 1
ATOM 564 O O . SER A 1 72 ? -7.327 19.052 19.098 1.00 57.78 72 SER A O 1
ATOM 566 N N . GLN A 1 73 ? -9.358 18.777 18.128 1.00 52.09 73 GLN A N 1
ATOM 567 C CA . GLN A 1 73 ? -9.666 20.180 17.822 1.00 52.09 73 GLN A CA 1
ATOM 568 C C . GLN A 1 73 ? -10.589 20.775 18.886 1.00 52.09 73 GLN A C 1
ATOM 570 O O . GLN A 1 73 ? -10.411 21.978 19.178 1.00 52.09 73 GLN A O 1
#

Sequence (73 aa):
MGREWCIHSDRFQRATAIQQYASSVTNADNFLSTEFALRFLFGAKGCAADTKIRYQKLAALVDVLAEKAQLSQ

Foldseek 3Di:
DVVVCVVCVVVVVVVVCVVVVVDDDDPVNVCVDPVNVLCVQQNPVGSPDDPVVSVVVVVVVVVVVVVVVVVVD

pLDDT: mean 83.73, std 13.33, range [52.09, 97.19]

InterPro domains:
  IPR036964 Ras guanine-nucleotide exchange factor, catalytic domain superfamily [G3DSA:1.10.840.10] (1-73)

Organism: Anisakis simplex (NCBI:txid6269)

Radius of gyration: 18.79 Å; chains: 1; bounding box: 33×31×49 Å

Secondary structure (DSSP, 8-state):
-HHHHHHTHHHHHHHHHHHHTTSPPPHHHHHTSHHHHHHHHHHHHHTTS-HHHHHHHHHHHHHHHHHHHHTT-